Protein AF-A0A3D0SVX7-F1 (afdb_monomer)

pLDDT: mean 95.63, std 7.15, range [61.0, 98.44]

Nearest PDB structures (foldseek):
  4g81-assembly1_D  TM=9.629E-01  e=1.279E-02  Salmonella enterica subsp. enterica serovar Enteritidis str. P125109
  4bnz-assembly1_B  TM=9.570E-01  e=4.381E-02  Pseudomonas aeruginosa PAO1
  4kzp-assembly1_D  TM=9.674E-01  e=6.293E-02  M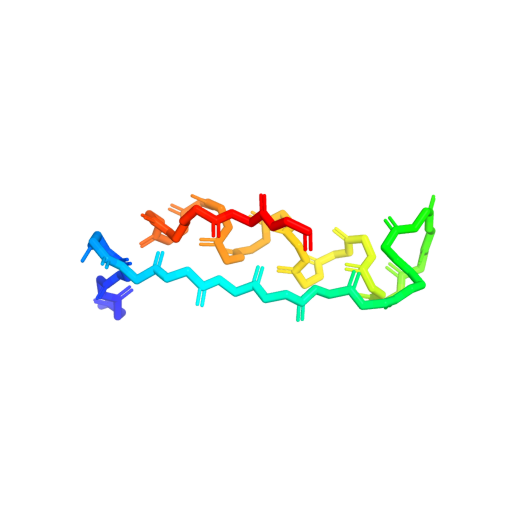ycolicibacterium smegmatis MC2 155
  4u8g-assembly1_A  TM=9.345E-01  e=3.525E-02  Streptococcus agalactiae NEM316
  8u9a-assembly1_B  TM=9.539E-01  e=7.274E-02  Klebsiella aerogenes KCTC 2190

Secondary struct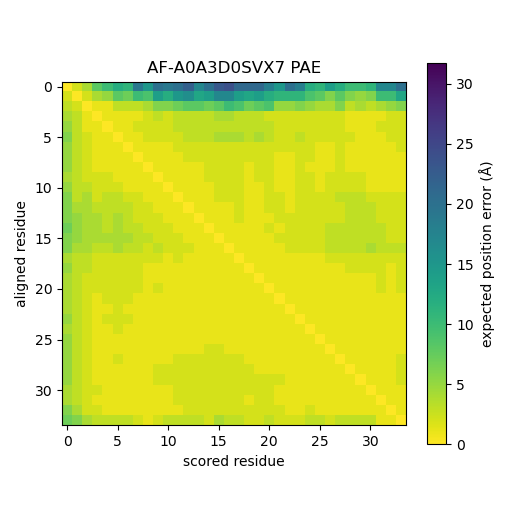ure (DSSP, 8-state):
----TT-EE--TTTTSHHHHHHHHHHHHTT-EE-

Structure (mmCIF, N/CA/C/O backbone):
data_AF-A0A3D0SVX7-F1
#
_entry.id   AF-A0A3D0SVX7-F1
#
loop_
_atom_site.group_PDB
_atom_site.id
_atom_site.type_symbol
_atom_site.label_atom_id
_atom_site.label_alt_id
_atom_site.label_comp_id
_atom_site.label_asym_id
_atom_site.label_entity_id
_atom_site.label_seq_id
_atom_site.pdbx_PDB_ins_code
_atom_site.Cartn_x
_atom_site.Cartn_y
_atom_site.Cartn_z
_atom_site.occupancy
_atom_site.B_iso_or_equiv
_atom_site.auth_seq_id
_atom_site.auth_comp_id
_atom_site.auth_asym_id
_atom_site.auth_atom_id
_atom_site.pdbx_PDB_model_num
ATOM 1 N N . MET A 1 1 ? -3.289 -15.875 10.797 1.00 61.00 1 MET A N 1
ATOM 2 C CA . MET A 1 1 ? -3.078 -14.766 9.838 1.00 61.00 1 MET A CA 1
ATOM 3 C C . MET A 1 1 ? -3.047 -13.461 10.619 1.00 61.00 1 MET A C 1
ATOM 5 O O . MET A 1 1 ? -3.851 -13.327 11.532 1.00 61.00 1 MET A O 1
ATOM 9 N N . HIS A 1 2 ? -2.108 -12.553 10.337 1.00 75.62 2 HIS A N 1
ATOM 10 C CA . HIS A 1 2 ? -2.040 -11.259 11.029 1.00 75.62 2 HIS A CA 1
ATOM 11 C C . HIS A 1 2 ? -3.201 -10.365 10.581 1.00 75.62 2 HIS A C 1
ATOM 13 O O . HIS A 1 2 ? -3.384 -10.153 9.386 1.00 75.62 2 HIS A O 1
ATOM 19 N N . ASN A 1 3 ? -3.974 -9.863 11.541 1.00 91.50 3 ASN A N 1
ATOM 20 C CA . ASN A 1 3 ? -5.056 -8.915 11.305 1.00 91.50 3 ASN A CA 1
ATOM 21 C C . ASN A 1 3 ? -4.507 -7.484 11.405 1.00 91.50 3 ASN A C 1
ATOM 23 O O . ASN A 1 3 ? -3.950 -7.117 12.441 1.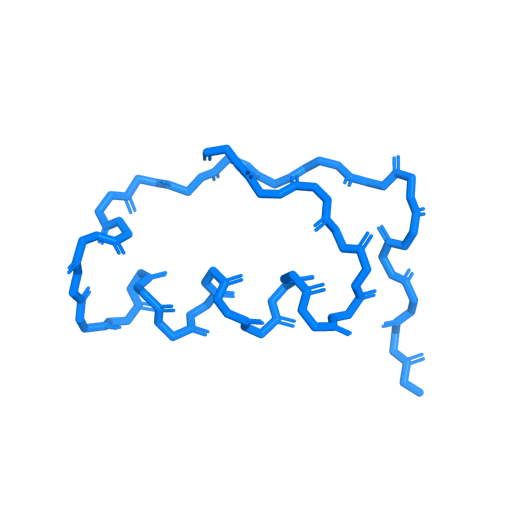00 91.50 3 ASN A O 1
ATOM 27 N N . LEU A 1 4 ? -4.659 -6.690 10.344 1.00 96.88 4 LEU A N 1
ATOM 28 C CA . LEU A 1 4 ? -4.207 -5.296 10.279 1.00 96.88 4 LEU A CA 1
ATOM 29 C C . LEU A 1 4 ? -5.356 -4.281 10.383 1.00 96.88 4 LEU A C 1
ATOM 31 O O . LEU A 1 4 ? -5.140 -3.090 10.147 1.00 96.88 4 LEU A O 1
ATOM 35 N N . ASN A 1 5 ? -6.555 -4.721 10.777 1.00 96.50 5 ASN A N 1
ATOM 36 C CA . ASN A 1 5 ? -7.697 -3.839 11.004 1.00 96.50 5 ASN A CA 1
ATOM 37 C C . ASN A 1 5 ? -7.331 -2.676 11.940 1.00 96.50 5 ASN A C 1
ATOM 39 O O . ASN A 1 5 ? -6.726 -2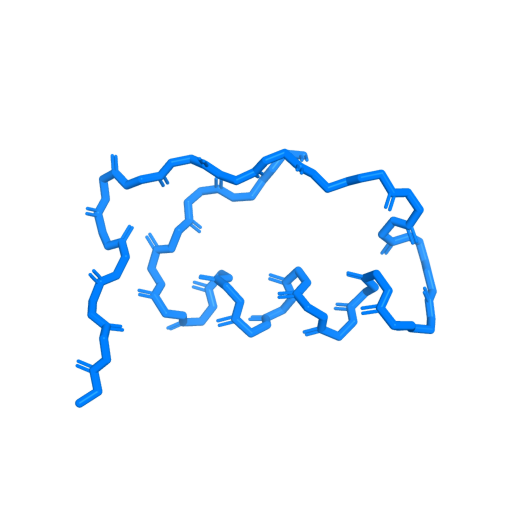.855 13.000 1.00 96.50 5 ASN A O 1
ATOM 43 N N . GLY A 1 6 ? -7.705 -1.463 11.534 1.00 97.06 6 GLY A N 1
ATOM 44 C CA . GLY A 1 6 ? -7.418 -0.232 12.276 1.00 97.06 6 GLY A CA 1
ATOM 45 C C . GLY A 1 6 ? -5.980 0.280 12.136 1.00 97.06 6 GLY A C 1
ATOM 46 O O . GLY A 1 6 ? -5.646 1.310 12.722 1.00 97.06 6 GLY A O 1
ATOM 47 N N . LYS A 1 7 ? -5.115 -0.391 11.362 1.00 97.94 7 LYS A N 1
ATOM 48 C CA . LYS A 1 7 ? -3.776 0.114 11.023 1.00 97.94 7 LYS A CA 1
ATOM 49 C C . LYS A 1 7 ? -3.795 0.855 9.692 1.00 97.94 7 LYS A C 1
ATOM 51 O O . LYS A 1 7 ? -4.589 0.563 8.801 1.00 97.94 7 LYS A O 1
ATOM 56 N N . THR A 1 8 ? -2.906 1.836 9.573 1.00 98.12 8 THR A N 1
ATOM 57 C CA . THR A 1 8 ? -2.658 2.565 8.325 1.00 98.12 8 THR A CA 1
ATOM 58 C C . THR A 1 8 ? -1.250 2.252 7.840 1.00 98.12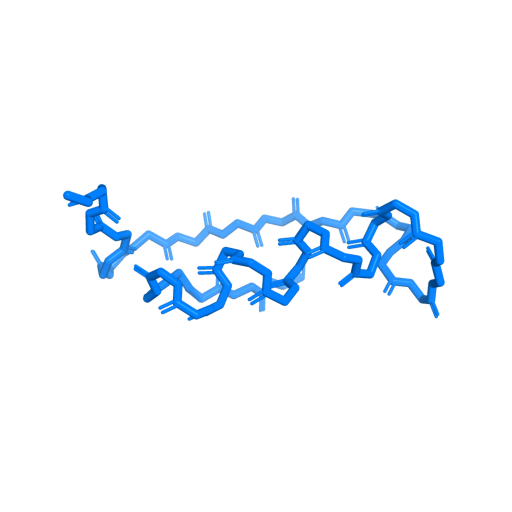 8 THR A C 1
ATOM 60 O O . THR A 1 8 ? -0.318 2.303 8.641 1.00 98.12 8 THR A O 1
ATOM 63 N N . ALA A 1 9 ? -1.101 1.954 6.552 1.00 97.69 9 ALA A N 1
ATOM 64 C CA . ALA A 1 9 ? 0.189 1.743 5.904 1.00 97.69 9 ALA A CA 1
ATOM 65 C C . ALA A 1 9 ? 0.372 2.771 4.781 1.00 97.69 9 ALA A C 1
ATOM 67 O O . ALA A 1 9 ? -0.472 2.852 3.894 1.00 97.69 9 ALA A O 1
ATOM 68 N N . ILE A 1 10 ? 1.462 3.540 4.829 1.00 97.88 10 ILE A N 1
ATOM 69 C CA . ILE A 1 10 ? 1.851 4.464 3.757 1.00 97.88 10 ILE A CA 1
ATOM 70 C C . ILE A 1 10 ? 2.855 3.750 2.861 1.00 97.88 10 ILE A C 1
ATOM 72 O O . ILE A 1 10 ? 3.860 3.236 3.362 1.00 97.88 10 ILE A O 1
ATOM 76 N N . ILE A 1 11 ? 2.590 3.709 1.555 1.00 96.94 11 ILE A N 1
ATOM 77 C CA . ILE A 1 11 ? 3.419 2.959 0.604 1.00 96.94 11 ILE A CA 1
ATOM 78 C C . ILE A 1 11 ? 3.816 3.860 -0.560 1.00 96.94 11 ILE A C 1
ATOM 80 O O . ILE A 1 11 ? 2.996 4.268 -1.377 1.00 96.94 11 ILE A O 1
ATOM 84 N N . THR A 1 12 ? 5.114 4.122 -0.690 1.00 97.06 12 THR A N 1
ATOM 85 C CA . THR A 1 12 ? 5.665 4.817 -1.855 1.00 97.06 12 THR A CA 1
ATOM 86 C C . THR A 1 12 ? 5.937 3.828 -2.992 1.00 97.06 12 THR A C 1
ATOM 88 O O . THR A 1 12 ? 6.213 2.649 -2.770 1.00 97.06 12 THR A O 1
ATOM 91 N N . GLY A 1 13 ? 5.821 4.282 -4.244 1.00 96.94 13 GLY A N 1
ATOM 92 C CA . GLY A 1 13 ? 6.059 3.419 -5.409 1.00 96.94 13 GLY A CA 1
ATOM 93 C C . GLY A 1 13 ? 5.007 2.318 -5.620 1.00 96.94 13 GLY A C 1
ATOM 94 O O . GLY A 1 13 ? 5.287 1.321 -6.282 1.00 96.94 13 GLY A O 1
ATOM 95 N N . ALA A 1 14 ? 3.788 2.485 -5.097 1.00 97.88 14 ALA A N 1
ATOM 96 C CA . ALA A 1 14 ? 2.712 1.491 -5.193 1.00 97.88 14 ALA A CA 1
ATOM 97 C C . ALA A 1 14 ? 2.071 1.362 -6.593 1.00 97.88 14 ALA A C 1
ATOM 99 O O . ALA A 1 14 ? 1.157 0.563 -6.790 1.00 97.88 14 ALA A O 1
ATOM 100 N N . SER A 1 15 ? 2.554 2.108 -7.590 1.00 97.12 15 SER A N 1
ATOM 101 C CA . SER A 1 15 ? 1.972 2.126 -8.937 1.00 97.12 15 SER A CA 1
ATOM 102 C C . SER A 1 15 ? 2.220 0.841 -9.739 1.00 97.12 15 SER A C 1
ATOM 104 O O . SER A 1 15 ? 1.489 0.578 -10.691 1.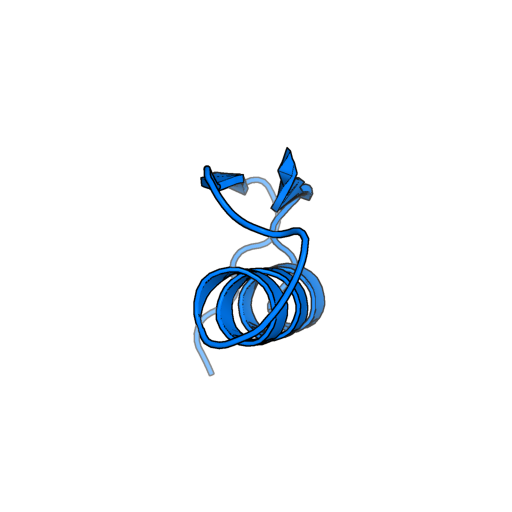00 97.12 15 SER A O 1
ATOM 106 N N . ARG A 1 16 ? 3.267 0.059 -9.421 1.00 97.56 16 ARG A N 1
ATOM 107 C CA . ARG A 1 16 ? 3.592 -1.224 -10.084 1.00 97.56 16 ARG A CA 1
ATOM 108 C C . ARG A 1 16 ? 4.584 -2.066 -9.273 1.00 97.56 16 ARG A C 1
ATOM 110 O O . ARG A 1 16 ? 5.147 -1.602 -8.287 1.00 97.56 16 ARG A O 1
ATOM 117 N N . GLY A 1 17 ? 4.822 -3.297 -9.724 1.00 98.00 17 GLY A N 1
ATOM 118 C CA . GLY A 1 17 ? 5.846 -4.180 -9.162 1.00 98.00 17 GLY A CA 1
ATOM 119 C C . GLY A 1 17 ? 5.612 -4.498 -7.685 1.00 98.00 17 GLY A C 1
AT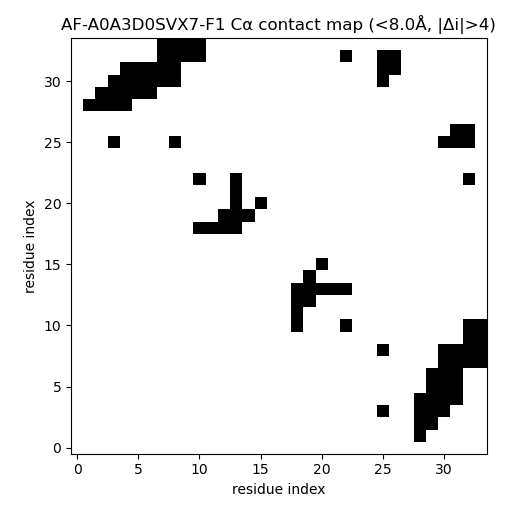OM 120 O O . GLY A 1 17 ? 4.483 -4.760 -7.270 1.00 98.00 17 GLY A O 1
ATOM 121 N N . ILE A 1 18 ? 6.692 -4.466 -6.904 1.00 98.06 18 ILE A N 1
ATOM 122 C CA . ILE A 1 18 ? 6.702 -4.867 -5.491 1.00 98.06 18 ILE A CA 1
ATOM 123 C C . ILE A 1 18 ? 5.821 -3.948 -4.633 1.00 98.06 18 ILE A C 1
ATOM 125 O O . ILE A 1 18 ? 5.058 -4.431 -3.802 1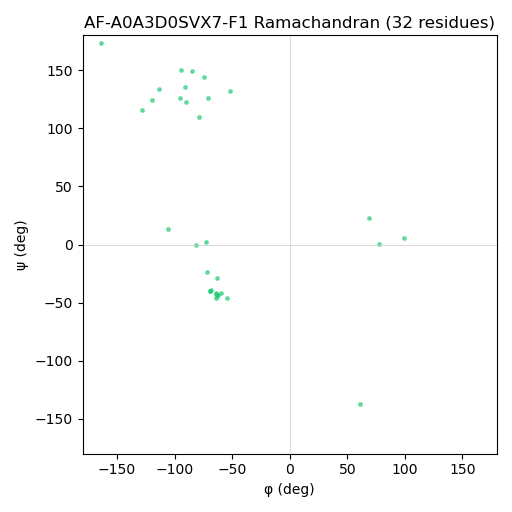.00 98.06 18 ILE A O 1
ATOM 129 N N . GLY A 1 19 ? 5.853 -2.631 -4.862 1.00 98.12 19 GLY A N 1
ATOM 130 C CA . GLY A 1 19 ? 5.008 -1.699 -4.106 1.00 98.12 19 GLY A CA 1
ATOM 131 C C . GLY A 1 19 ? 3.518 -2.006 -4.283 1.00 98.12 19 GLY A C 1
ATOM 132 O O . GLY A 1 19 ? 2.764 -2.031 -3.312 1.00 98.12 19 GLY A O 1
ATOM 133 N N . ALA A 1 20 ? 3.102 -2.326 -5.513 1.00 98.44 20 ALA A N 1
ATOM 134 C CA . ALA A 1 20 ? 1.717 -2.680 -5.817 1.00 98.44 20 ALA A CA 1
ATOM 135 C C . ALA A 1 20 ? 1.290 -4.021 -5.195 1.00 98.44 20 ALA A C 1
ATOM 137 O O . ALA A 1 20 ? 0.151 -4.152 -4.741 1.00 98.44 20 ALA A O 1
ATOM 138 N N . SER A 1 21 ? 2.169 -5.031 -5.178 1.00 98.38 21 SER A N 1
ATOM 1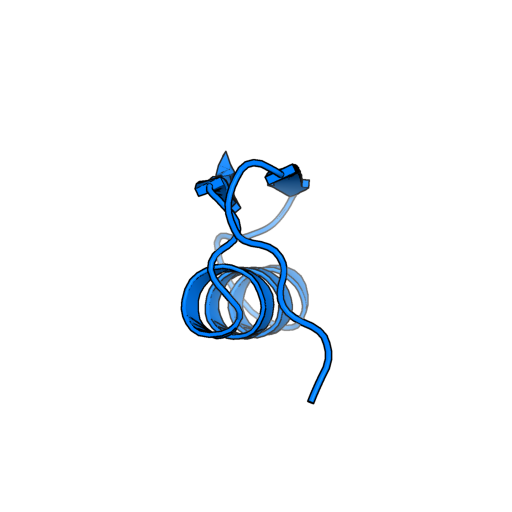39 C CA . SER A 1 21 ? 1.846 -6.327 -4.567 1.00 98.38 21 SER A CA 1
ATOM 140 C C . SER A 1 21 ? 1.743 -6.226 -3.045 1.00 98.38 21 SER A C 1
ATOM 142 O O . SER A 1 21 ? 0.805 -6.776 -2.466 1.00 98.38 21 SER A O 1
ATOM 144 N N . ILE A 1 22 ? 2.630 -5.457 -2.406 1.00 97.75 22 ILE A N 1
ATOM 145 C CA . ILE A 1 22 ? 2.582 -5.194 -0.962 1.00 97.75 22 ILE A CA 1
ATOM 146 C C . ILE A 1 22 ? 1.311 -4.421 -0.595 1.00 97.75 22 ILE A C 1
ATOM 148 O O . ILE A 1 22 ? 0.609 -4.826 0.329 1.00 97.75 22 ILE A O 1
ATOM 152 N N . ALA A 1 23 ? 0.959 -3.368 -1.344 1.00 98.25 23 ALA A N 1
ATOM 153 C CA . ALA A 1 23 ? -0.271 -2.607 -1.116 1.00 98.25 23 ALA A CA 1
ATOM 154 C C . ALA A 1 23 ? -1.518 -3.503 -1.125 1.00 98.25 23 ALA A C 1
ATOM 156 O O . ALA A 1 23 ? -2.342 -3.438 -0.213 1.00 98.25 23 ALA A O 1
ATOM 157 N N . LYS A 1 24 ? -1.620 -4.402 -2.112 1.00 97.62 24 LYS A N 1
ATOM 158 C CA . LYS A 1 24 ? -2.726 -5.366 -2.210 1.00 97.62 24 LYS A CA 1
ATOM 159 C C . LYS A 1 24 ? -2.756 -6.335 -1.030 1.00 97.62 24 LYS A C 1
ATOM 161 O O . LYS A 1 24 ? -3.823 -6.573 -0.473 1.00 97.62 24 LYS A O 1
ATOM 166 N N . ALA A 1 25 ? -1.602 -6.872 -0.638 1.00 97.44 25 ALA A N 1
ATOM 167 C CA . ALA A 1 25 ? -1.514 -7.810 0.478 1.00 97.44 25 ALA A CA 1
ATOM 168 C C . ALA A 1 25 ? -1.908 -7.158 1.815 1.00 97.44 25 ALA A C 1
ATOM 170 O O . ALA A 1 25 ? -2.655 -7.748 2.593 1.00 97.44 25 ALA A O 1
ATOM 171 N N . LEU A 1 26 ? -1.454 -5.926 2.066 1.00 97.31 26 LEU A N 1
ATOM 172 C CA . LEU A 1 26 ? -1.773 -5.197 3.295 1.00 97.31 26 LEU A CA 1
ATOM 173 C C . LEU A 1 26 ? -3.247 -4.783 3.352 1.00 97.31 26 LEU A C 1
ATOM 175 O O . LEU A 1 26 ? -3.873 -4.927 4.402 1.00 97.31 26 LEU A O 1
ATOM 179 N N . ALA A 1 27 ? -3.819 -4.346 2.226 1.00 97.06 27 ALA A N 1
ATOM 180 C CA . ALA A 1 27 ? -5.249 -4.066 2.130 1.00 97.06 27 ALA A CA 1
ATOM 181 C C . ALA A 1 27 ? -6.094 -5.329 2.380 1.00 97.06 27 ALA A C 1
ATOM 183 O O . ALA A 1 27 ? -7.050 -5.284 3.150 1.00 97.06 27 ALA A O 1
ATOM 184 N N . ALA A 1 28 ? -5.705 -6.475 1.806 1.00 97.38 28 ALA A N 1
ATOM 185 C CA . ALA A 1 28 ? -6.380 -7.756 2.033 1.00 97.38 28 ALA A CA 1
ATOM 186 C C . ALA A 1 28 ? -6.298 -8.230 3.496 1.00 97.38 28 ALA A C 1
ATOM 188 O O . ALA A 1 28 ? -7.205 -8.899 3.984 1.00 97.38 28 ALA A O 1
ATOM 189 N N . ALA A 1 29 ? -5.235 -7.854 4.211 1.00 97.06 29 ALA A N 1
ATOM 190 C CA . ALA A 1 29 ? -5.085 -8.105 5.641 1.00 97.06 29 ALA A CA 1
ATOM 191 C C . ALA A 1 29 ? -5.836 -7.092 6.536 1.00 97.06 29 ALA A C 1
ATOM 193 O O . ALA A 1 29 ? -5.777 -7.216 7.761 1.00 97.06 29 ALA A O 1
ATOM 194 N N . GLY A 1 30 ? -6.531 -6.105 5.955 1.00 97.06 30 GLY A N 1
ATOM 195 C CA . GLY A 1 30 ? -7.387 -5.152 6.672 1.00 97.06 30 GLY A CA 1
ATOM 196 C C . GLY A 1 30 ? -6.760 -3.786 6.965 1.00 97.06 30 GLY A C 1
ATOM 197 O O . GLY A 1 30 ? -7.367 -2.963 7.653 1.00 97.06 30 GLY A O 1
ATOM 198 N N . ALA A 1 31 ? -5.555 -3.514 6.459 1.00 98.06 31 ALA A N 1
ATOM 199 C CA . ALA A 1 31 ? -4.936 -2.203 6.614 1.00 98.06 31 ALA A CA 1
ATOM 200 C C . ALA A 1 31 ? -5.596 -1.166 5.695 1.00 98.06 31 ALA A C 1
ATOM 202 O O . ALA A 1 31 ? -5.905 -1.439 4.533 1.00 98.06 31 ALA A O 1
ATOM 203 N N . ARG A 1 32 ? -5.707 0.075 6.172 1.00 98.38 32 ARG A N 1
ATOM 204 C CA . ARG A 1 32 ? -5.962 1.229 5.304 1.00 98.38 32 ARG A CA 1
ATOM 205 C C . ARG A 1 32 ? -4.654 1.632 4.627 1.00 98.38 32 ARG A C 1
ATOM 207 O O . ARG A 1 32 ? -3.749 2.136 5.291 1.00 98.38 32 ARG A O 1
ATOM 214 N N . VAL A 1 33 ? -4.551 1.407 3.326 1.00 97.69 33 VAL A N 1
ATOM 215 C CA . VAL A 1 33 ? -3.361 1.762 2.541 1.00 97.69 33 VAL A CA 1
ATOM 216 C C . VAL A 1 33 ? -3.506 3.175 1.969 1.00 97.69 33 VAL A C 1
ATOM 218 O O . VAL A 1 33 ? -4.587 3.520 1.488 1.00 97.69 33 VAL A O 1
ATOM 221 N N . VAL A 1 34 ? -2.437 3.977 2.055 1.00 95.62 34 VAL A N 1
ATOM 222 C CA . VAL A 1 34 ? -2.326 5.352 1.526 1.00 95.62 34 VAL A CA 1
ATOM 223 C C . VAL A 1 34 ? -1.086 5.479 0.650 1.00 95.62 34 VAL A C 1
ATOM 225 O O . VAL A 1 34 ? -0.019 4.962 1.060 1.00 95.62 34 VAL A O 1
#

Sequence (34 aa):
MHNLNGKTAIITGASRGIGASIAKALAAAGARVV

Mean predicted aligned error: 2.43 Å

Radius of gyration: 9.14 Å; Cα contacts (8 Å, |Δi|>4): 48; chains: 1; bounding box: 14×20×22 Å

Foldseek 3Di:
DQAQAPAEDEFPPCPDDPSVVVQVVNVVSHYHYD

Solvent-accessible surface area (backbone atoms only — not comparable to full-atom values): 2025 Å² total; per-residue (Å²): 132,80,77,31,66,92,40,76,46,81,58,76,67,42,90,48,71,69,35,30,54,51,51,51,54,43,40,74,34,41,24,49,69,84